Protein 9F2M (pdb70)

Foldseek 3Di:
DVPVVDDLVVLLVVLVVCCVPPVQWAWEFEFADPPFPADTFDDGTDTGGQQQFQLNVQVVRCVRRVDDPVWGKFKDFPRHGDDRNDGNNVQCVPRPDPSNHGYMHMHTD/DDDDD

Secondary structure (DSSP, 8-state):
-HHHHS-HHHHHHHHHHHHHH-TTEEEEEEEEPTT--S---S--EEEEETT-BHHHHHHHHHHHHT--TTS--EEEBTTBPPPTT-BHHHHHHHH--TTS-EEEEEE--/--EE-

Organism: NCBI:txid1480154

Radius of gyration: 13.44 Å; Cα contacts (8 Å, |Δi|>4): 199; chains: 2; bounding box: 36×29×27 Å

InterPro domains:
  IPR004241 Autophagy protein Atg8 ubiquitin-like [PF02991] (106-209)
  IPR004241 Autophagy protein Atg8 ubiquitin-like [PTHR10969] (95-209)
  IPR029071 Ubiquitin-like domain superfamily [SSF54236] (96-209)

Nearest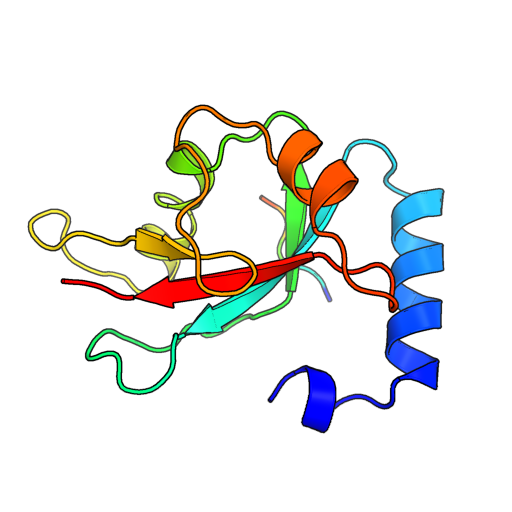 PDB structures (foldseek):
  5l83-assembly2_A  TM=9.814E-01  e=4.495E-20  Solanum tuberosum
  2zpn-assembly4_D  TM=9.733E-01  e=1.750E-18  Saccharomyces cerevisiae
  7yo8-assembly1_A-2  TM=9.875E-01  e=8.090E-18  Schizosaccharomyces pombe
  8q6q-assembly2_B  TM=9.818E-01  e=3.998E-17  Homo sapiens
  8x8u-assembly1_A  TM=9.636E-01  e=1.683E-17  Frankliniella occidentalis

B-factor: mean 37.05, std 9.64, range [20.59, 94.82]

Sequence (114 aa):
SFKKEHPLEKRQAEASRIRNKYPDRIPVIVERAEEKSDIPDIDKKKYLVPADLTVGQFVFFVIRKRIKLSAEKAIFIFVVRNVVLPPTAAMMMSAIYDEHKDDDGFLYLTYSGEDWEIV

Structure (mmCIF, N/CA/C/O backbone):
data_9F2M
#
_entry.id   9F2M
#
_cell.length_a   36.230
_cell.length_b   36.230
_cell.length_c   69.590
_cell.angle_alpha   90.000
_cell.angle_beta   90.000
_cell.angle_gamma   120.000
#
_symmetry.space_group_name_H-M   'P 32'
#
loop_
_entity.id
_entity.type
_entity.pdbx_description
1 polymer 'Autophagy-related protein'
2 polymer 'RxLR effector protein 54'
3 water water
#
loop_
_atom_site.group_PDB
_atom_site.id
_atom_site.type_symbol
_atom_site.label_atom_id
_atom_site.label_alt_id
_atom_site.label_comp_id
_atom_site.label_asym_id
_atom_site.label_entity_id
_atom_site.label_seq_id
_atom_site.pdbx_PDB_ins_code
_atom_site.Cartn_x
_atom_site.Cartn_y
_atom_site.Cartn_z
_atom_site.occupancy
_atom_site.B_iso_or_equiv
_atom_site.auth_seq_id
_atom_site.auth_comp_id
_atom_site.auth_asym_id
_atom_site.auth_atom_id
_atom_site.pdbx_PDB_model_num
ATOM 1 N N . SER A 1 1 ? -22.69989 -10.08515 -25.22013 1.000 39.55800 5 SER A N 1
ATOM 2 C CA . SER A 1 1 ? -22.59380 -10.68287 -26.54123 1.000 38.06854 5 SER A CA 1
ATOM 3 C C . SER A 1 1 ? -21.36188 -10.26731 -27.29978 1.000 35.79173 5 SER A C 1
ATOM 4 O O . SER A 1 1 ? -21.02577 -10.94149 -28.24808 1.000 35.51331 5 SER A O 1
ATOM 7 N N . PHE A 1 2 ? -20.69604 -9.18166 -26.90102 1.000 33.62076 6 PHE A N 1
ATOM 8 C CA . PHE A 1 2 ? -19.42501 -8.83426 -27.51811 1.000 34.58437 6 PHE A CA 1
ATOM 9 C C . PHE A 1 2 ? -18.45696 -9.99994 -27.41578 1.000 34.13066 6 PHE A C 1
ATOM 10 O O . PHE A 1 2 ? -17.85228 -10.41026 -28.41101 1.000 35.24664 6 PHE A O 1
ATOM 18 N N . LYS A 1 3 ? -18.28093 -10.53004 -26.19787 1.000 33.68320 7 LYS A N 1
ATOM 19 C CA . LYS A 1 3 ? -17.38485 -11.66164 -26.00297 1.000 33.95097 7 LYS A CA 1
ATOM 20 C C . LYS A 1 3 ? -17.83984 -12.86936 -26.79737 1.000 35.57132 7 LYS A C 1
ATOM 21 O O . LYS A 1 3 ? -17.00745 -13.63019 -27.30701 1.000 36.70234 7 LYS A O 1
ATOM 27 N N . LYS A 1 4 ? -19.15303 -13.07938 -26.90650 1.000 35.44690 8 LYS A N 1
ATOM 28 C CA . LYS A 1 4 ? -19.62517 -14.24255 -27.65126 1.000 35.62912 8 LYS A CA 1
ATOM 29 C C . LYS A 1 4 ? -19.38105 -14.08984 -29.14060 1.000 36.14393 8 LYS A C 1
ATOM 30 O O . LYS A 1 4 ? -19.18400 -15.10753 -29.84236 1.000 37.96998 8 LYS A O 1
ATOM 36 N N . GLU A 1 5 ? -19.44309 -12.84877 -29.65522 1.000 34.85912 9 GLU A N 1
ATOM 37 C CA . GLU A 1 5 ? -19.30229 -12.59064 -31.08463 1.000 35.53046 9 GLU A CA 1
ATOM 38 C C . GLU A 1 5 ? -17.85378 -12.50404 -31.56565 1.000 35.77997 9 GLU A C 1
ATOM 39 O O . GLU A 1 5 ? -17.63714 -12.58944 -32.79211 1.000 36.11094 9 GLU A O 1
ATOM 45 N N . HIS A 1 6 ? -16.86937 -12.41280 -30.65561 1.000 34.88682 10 HIS A N 1
ATOM 46 C CA . HIS A 1 6 ? -15.44966 -12.30167 -31.00922 1.000 37.16846 10 HIS A CA 1
ATOM 47 C C . HIS A 1 6 ? -14.62469 -13.26790 -30.16638 1.000 37.95218 10 HIS A C 1
ATOM 48 O O . HIS A 1 6 ? -14.62655 -13.14848 -28.92201 1.000 37.33826 10 HIS A O 1
ATOM 55 N N . PRO A 1 7 ? -13.87093 -14.18495 -30.77347 1.000 39.43765 11 PRO A N 1
ATOM 56 C CA . PRO A 1 7 ? -13.05813 -15.12352 -29.97172 1.000 39.79657 11 PRO A CA 1
ATOM 57 C C . PRO A 1 7 ? -12.05723 -14.40841 -29.06024 1.000 38.06825 11 PRO A C 1
ATOM 58 O O . PRO A 1 7 ? -11.52842 -13.34950 -29.37672 1.000 37.35195 11 PRO A O 1
ATOM 62 N N . LEU A 1 8 ? -11.78093 -15.03558 -27.91097 1.000 37.44721 12 LEU A N 1
ATOM 63 C CA . LEU A 1 8 ? -10.83856 -14.46712 -26.95775 1.000 37.29106 12 LEU A CA 1
ATOM 64 C C . LEU A 1 8 ? -9.49068 -14.19144 -27.59060 1.000 38.42723 12 LEU A C 1
ATOM 65 O O . LEU A 1 8 ? -8.79336 -13.24036 -27.19748 1.000 37.75957 12 LEU A O 1
ATOM 70 N N . GLU A 1 9 ? -9.09390 -15.03475 -28.54548 1.000 38.02622 13 GLU A N 1
ATOM 71 C CA . GLU A 1 9 ? -7.84547 -14.81840 -29.27122 1.000 40.74814 13 GLU A CA 1
ATOM 72 C C . GLU A 1 9 ? -7.84168 -13.45564 -29.94941 1.000 39.40172 13 GLU A C 1
ATOM 73 O O . GLU A 1 9 ? -6.88514 -12.67696 -29.82736 1.000 38.94707 13 GLU A O 1
ATOM 79 N N . LYS A 1 10 ? -8.90300 -13.15258 -30.66994 1.000 38.84287 14 LYS A N 1
ATOM 80 C CA . LYS A 1 10 ? -8.93108 -11.89757 -31.40904 1.000 38.15888 14 LYS A CA 1
ATOM 81 C C . LYS A 1 10 ? -9.15503 -10.69836 -30.49845 1.000 38.21788 14 LYS A C 1
ATOM 82 O O . LYS A 1 10 ? -8.64533 -9.60864 -30.76961 1.000 38.18680 14 LYS A O 1
ATOM 88 N N . ARG A 1 11 ? -9.90228 -10.86112 -29.41076 1.000 36.60208 15 ARG A N 1
ATOM 89 C CA . ARG A 1 11 ? -10.08592 -9.73791 -28.50275 1.000 35.82811 15 ARG A CA 1
ATOM 90 C C . ARG A 1 11 ? -8.75974 -9.30525 -27.89690 1.000 37.09624 15 ARG A C 1
ATOM 91 O O . ARG A 1 11 ? -8.42844 -8.11589 -27.89255 1.000 36.45967 15 ARG A O 1
ATOM 99 N N . GLN A 1 12 ? -7.97384 -10.27218 -27.40616 1.000 38.03252 16 GLN A N 1
ATOM 100 C CA . GLN A 1 12 ? -6.70284 -9.96889 -26.77096 1.000 38.85492 16 GLN A CA 1
ATOM 101 C C . GLN A 1 12 ? -5.78574 -9.20149 -27.71112 1.000 38.64398 16 GLN A C 1
ATOM 102 O O . GLN A 1 12 ? -5.13951 -8.22938 -27.30539 1.000 39.69678 16 GLN A O 1
ATOM 108 N N . ALA A 1 13 ? -5.73534 -9.61814 -28.97873 1.000 38.91673 17 ALA A N 1
ATOM 109 C CA . ALA A 1 13 ? -4.79439 -9.04294 -29.94125 1.000 38.71009 17 ALA A CA 1
ATOM 110 C C . ALA A 1 13 ? -5.14775 -7.59989 -30.28271 1.000 39.99074 17 ALA A C 1
ATOM 111 O O . ALA A 1 13 ? -4.25081 -6.75586 -30.45141 1.000 39.94128 17 ALA A O 1
ATOM 113 N N . GLU A 1 14 ? -6.44611 -7.29648 -30.41027 1.000 37.41708 18 GLU A N 1
ATOM 114 C CA . GLU A 1 14 ? -6.85784 -5.93327 -30.73252 1.000 39.36779 18 GLU A CA 1
ATOM 115 C C . GLU A 1 14 ? -6.59943 -4.99849 -29.57002 1.000 36.88096 18 GLU A C 1
ATOM 116 O O . GLU A 1 14 ? -6.14522 -3.88411 -29.77280 1.000 37.31925 18 GLU A O 1
ATOM 122 N N . ALA A 1 15 ? -6.83681 -5.45457 -28.33533 1.000 36.14608 19 ALA A N 1
ATOM 123 C CA . ALA A 1 15 ? -6.53770 -4.61884 -27.17884 1.000 36.37722 19 ALA A CA 1
ATOM 124 C C . ALA A 1 15 ? -5.05454 -4.26733 -27.11066 1.000 38.36798 19 ALA A C 1
ATOM 125 O O . ALA A 1 15 ? -4.68349 -3.14548 -26.72114 1.000 37.51929 19 ALA A O 1
ATOM 127 N N . SER A 1 16 ? -4.17647 -5.23142 -27.43060 1.000 39.74241 20 SER A N 1
ATOM 128 C CA . SER A 1 16 ? -2.74192 -4.95412 -27.36048 1.000 39.54941 20 SER A CA 1
ATOM 129 C C . SER A 1 16 ? -2.34592 -3.86251 -28.34370 1.000 39.00397 20 SER A C 1
ATOM 130 O O . SER A 1 16 ? -1.51811 -3.01139 -28.02070 1.000 39.31454 20 SER A O 1
ATOM 133 N N . ARG A 1 17 ? -2.93077 -3.86818 -29.54814 1.000 38.51194 21 ARG A N 1
ATOM 134 C CA . ARG A 1 17 ? -2.60600 -2.86455 -30.56621 1.000 38.03216 21 ARG A CA 1
ATOM 135 C C . ARG A 1 17 ? -3.00774 -1.46927 -30.11417 1.000 37.61966 21 ARG A C 1
ATOM 136 O O . ARG A 1 17 ? -2.25108 -0.49895 -30.26631 1.000 36.42653 21 ARG A O 1
ATOM 144 N N . ILE A 1 18 ? -4.22814 -1.35387 -29.59550 1.000 35.54550 22 ILE A N 1
ATOM 145 C CA . ILE A 1 18 ? -4.76679 -0.07278 -29.16865 1.000 35.58812 22 ILE A CA 1
ATOM 146 C C . ILE A 1 18 ? -3.97175 0.50365 -28.01245 1.000 35.86714 22 ILE A C 1
ATOM 147 O O . ILE A 1 18 ? -3.74581 1.71705 -27.95089 1.000 36.10483 22 ILE A O 1
ATOM 152 N N . ARG A 1 19 ? -3.54574 -0.33623 -27.05983 1.000 36.22040 23 ARG A N 1
ATOM 153 C CA . ARG A 1 19 ? -2.81210 0.21273 -25.92566 1.000 39.28771 23 ARG A CA 1
ATOM 154 C C . ARG A 1 19 ? -1.43199 0.69310 -26.33761 1.000 39.14153 23 ARG A C 1
ATOM 155 O O . ARG A 1 19 ? -0.83058 1.54591 -25.66355 1.000 40.67914 23 ARG A O 1
ATOM 163 N N . 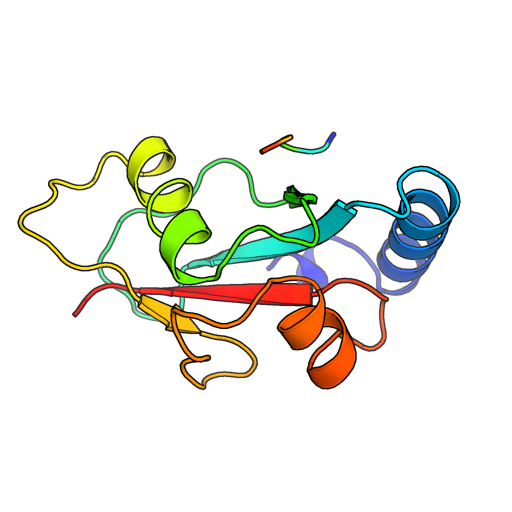ASN A 1 20 ? -0.88961 0.11144 -27.39405 1.000 38.44241 24 ASN A N 1
ATOM 164 C CA . ASN A 1 20 ? 0.40615 0.52732 -27.91978 1.000 40.65521 24 ASN A CA 1
ATOM 165 C C . ASN A 1 20 ? 0.29549 1.85687 -28.65731 1.000 39.96500 24 ASN A C 1
ATOM 166 O O . ASN A 1 20 ? 1.11794 2.75406 -28.47772 1.000 38.87125 24 ASN A O 1
ATOM 171 N N . LYS A 1 21 ? -0.74230 2.00646 -29.46828 1.000 36.10217 25 LYS A N 1
ATOM 172 C CA . LYS A 1 21 ? -0.82952 3.13253 -30.38859 1.000 35.90849 25 LYS A CA 1
ATOM 173 C C . LYS A 1 21 ? -1.47221 4.36896 -29.77236 1.000 35.59286 25 LYS A C 1
ATOM 174 O O . LYS A 1 21 ? -1.14588 5.50531 -30.17209 1.000 35.86855 25 LYS A O 1
ATOM 180 N N . TYR A 1 22 ? -2.43996 4.18346 -28.88553 1.000 35.10144 26 TYR A N 1
ATOM 181 C CA . TYR A 1 22 ? -3.20914 5.29674 -28.32401 1.000 34.83747 26 TYR A CA 1
ATOM 182 C C . TYR A 1 22 ? -3.11488 5.22296 -26.80811 1.000 33.56633 26 TYR A C 1
ATOM 183 O O . TYR A 1 22 ? -4.09653 4.90621 -26.12012 1.000 36.33013 26 TYR A O 1
ATOM 192 N N . PRO A 1 23 ? -1.92608 5.46160 -26.24906 1.000 35.94436 27 PRO A N 1
ATOM 193 C CA . PRO A 1 23 ? -1.74012 5.25330 -24.80119 1.000 37.93691 27 PRO A CA 1
ATOM 194 C C . PRO A 1 23 ? -2.47445 6.23626 -23.95743 1.000 38.83666 27 PRO A C 1
ATOM 195 O O . PRO A 1 23 ? -2.53760 6.04557 -22.73786 1.000 41.20447 27 PRO A O 1
ATOM 199 N N . ASP A 1 24 ? -2.97758 7.31981 -24.53477 1.000 38.39841 28 ASP A N 1
ATOM 200 C CA . ASP A 1 24 ? -3.71166 8.26498 -23.71956 1.000 41.39659 28 ASP A CA 1
ATOM 201 C C . ASP A 1 24 ? -5.21421 7.96254 -23.70556 1.000 38.97137 28 ASP A C 1
ATOM 202 O O . ASP A 1 24 ? -5.97916 8.73722 -23.12979 1.000 38.19479 28 ASP A O 1
ATOM 207 N N . ARG A 1 25 ? -5.64324 6.85251 -24.32123 1.000 35.42657 29 ARG A N 1
ATOM 208 C CA . ARG A 1 25 ? -7.03341 6.45712 -24.40045 1.000 33.49517 29 ARG A CA 1
ATOM 209 C C . ARG A 1 25 ? -7.25369 5.05400 -23.84473 1.000 34.23697 29 ARG A C 1
ATOM 210 O O . ARG A 1 25 ? -6.31556 4.25962 -23.74329 1.000 34.81503 29 ARG 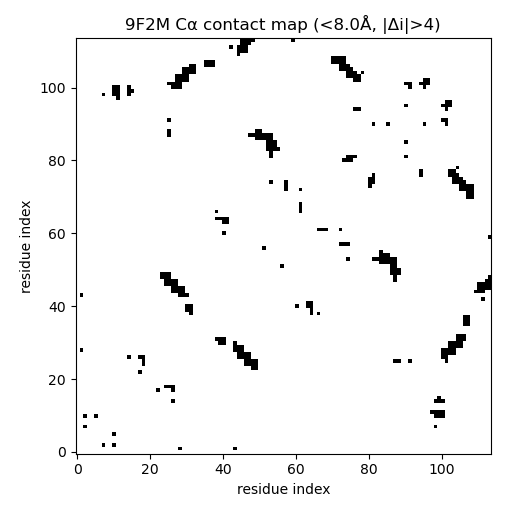A O 1
ATOM 218 N N . ILE A 1 26 ? -8.51027 4.76904 -23.49912 1.000 29.92933 30 ILE A N 1
ATOM 219 C CA . ILE A 1 26 ? -8.92254 3.52635 -22.83825 1.000 29.62240 30 ILE A CA 1
ATOM 220 C C . ILE A 1 26 ? -9.91359 2.81265 -23.75198 1.000 29.79194 30 ILE A C 1
ATOM 221 O O . ILE A 1 26 ? -10.89843 3.42338 -24.17058 1.000 27.81703 30 ILE A O 1
ATOM 226 N N . PRO A 1 27 ? -9.67951 1.54589 -24.11692 1.000 26.63526 31 PRO A N 1
ATOM 227 C CA . PRO A 1 27 ? -10.59577 0.76183 -24.95482 1.000 29.11338 31 PRO A CA 1
ATOM 228 C C . PRO A 1 27 ? -11.72016 0.20339 -24.11467 1.000 27.41416 31 PRO A C 1
ATOM 229 O O . PRO A 1 27 ? -11.49197 -0.67774 -23.27497 1.000 25.62626 31 PRO A O 1
ATOM 233 N N . VAL A 1 28 ? -12.94057 0.62976 -24.41962 1.000 24.59138 32 VAL A N 1
ATOM 234 C CA . VAL A 1 28 ? -14.08041 0.26318 -23.58646 1.000 24.84608 32 VAL A CA 1
ATOM 235 C C . VAL A 1 28 ? -15.10508 -0.40573 -24.46605 1.000 25.05181 32 VAL A C 1
ATOM 236 O O . VAL A 1 28 ? -15.43883 0.12041 -25.54299 1.000 25.88646 32 VAL A O 1
ATOM 240 N N . ILE A 1 29 ? -15.64609 -1.55646 -23.99053 1.000 24.37564 33 ILE A N 1
ATOM 241 C CA . ILE A 1 29 ? -16.82518 -2.17995 -24.60419 1.000 24.10924 33 ILE A CA 1
ATOM 242 C C . ILE A 1 29 ? -18.03056 -1.78575 -23.76049 1.000 23.22189 33 ILE A C 1
ATOM 243 O O . ILE A 1 29 ? -18.01607 -2.02489 -22.56245 1.000 22.86364 33 ILE A O 1
ATOM 248 N N . VAL A 1 30 ? -19.11409 -1.27316 -24.38167 1.000 22.87232 34 VAL A N 1
ATOM 249 C CA . VAL A 1 30 ? -20.28051 -0.80794 -23.63155 1.000 23.12675 34 VAL A CA 1
ATOM 250 C C . VAL A 1 30 ? -21.47820 -1.60778 -24.08425 1.000 26.37092 34 VAL A C 1
ATOM 251 O O . VAL A 1 30 ? -21.67446 -1.72274 -25.28434 1.000 25.37243 34 VAL A O 1
ATOM 255 N N . GLU A 1 31 ? -22.22399 -2.23155 -23.14855 1.000 24.80263 35 GLU A N 1
ATOM 256 C CA . GLU A 1 31 ? -23.41122 -3.00143 -23.47542 1.000 27.07898 35 GLU A CA 1
ATOM 257 C C . GLU A 1 31 ? -24.51645 -2.73216 -22.47234 1.000 26.97170 35 GLU A C 1
ATOM 258 O O . GLU A 1 31 ? -24.27070 -2.38355 -21.31444 1.000 26.38946 35 GLU A O 1
ATOM 264 N N . ARG A 1 32 ? -25.73757 -2.95108 -22.90387 1.000 28.55258 36 ARG A N 1
ATOM 265 C CA . ARG A 1 32 ? -26.84565 -2.69094 -21.99482 1.000 29.60779 36 ARG A CA 1
ATOM 266 C C . ARG A 1 32 ? -26.89006 -3.80741 -20.97624 1.000 30.06558 36 ARG A C 1
ATOM 267 O O . ARG A 1 32 ? -26.67448 -4.97603 -21.32615 1.000 30.80692 36 ARG A O 1
ATOM 275 N N . ALA A 1 33 ? -27.20631 -3.46879 -19.72846 1.000 30.20144 37 ALA A N 1
ATOM 276 C CA . ALA A 1 33 ? -27.26283 -4.46037 -18.65856 1.000 31.70382 37 ALA A CA 1
ATOM 277 C C . ALA A 1 33 ? -28.41787 -5.40764 -18.90291 1.000 38.74177 37 ALA A C 1
ATOM 278 O O . ALA A 1 33 ? -29.40263 -5.05149 -19.55377 1.000 38.12315 37 ALA A O 1
ATOM 280 N N . GLU A 1 34 ? -28.30241 -6.62089 -18.35662 1.000 42.09124 38 GLU A N 1
ATOM 281 C CA A GLU A 1 34 ? -29.35512 -7.62172 -18.50933 0.600 45.83232 38 GLU A CA 1
ATOM 282 C CA B GLU A 1 34 ? -29.35551 -7.60671 -18.53991 0.400 45.85505 38 GLU A CA 1
ATOM 283 C C . GLU A 1 34 ? -30.64412 -7.16395 -17.85377 1.000 48.45862 38 GLU A C 1
ATOM 284 O O . GLU A 1 34 ? -30.63093 -6.64309 -16.73442 1.000 47.99151 38 GLU A O 1
ATOM 295 N N . LYS A 1 35 ? -31.75941 -7.35421 -18.56222 1.000 49.74281 39 LYS A N 1
ATOM 296 C CA . LYS A 1 35 ? -33.12480 -7.05029 -18.13967 1.000 54.98575 39 LYS A CA 1
ATOM 297 C C . LYS A 1 35 ? -33.44184 -5.55544 -18.06916 1.000 55.25657 39 LYS A C 1
ATOM 298 O O . LYS A 1 35 ? -34.53011 -5.18555 -17.62988 1.000 60.81529 39 LYS A O 1
ATOM 304 N N . SER A 1 36 ? -32.55386 -4.68149 -18.52318 1.000 49.59523 40 SER A N 1
ATOM 305 C CA . SER A 1 36 ? -32.82464 -3.25601 -18.40796 1.000 49.73129 40 SER A CA 1
ATOM 306 C C . SER A 1 36 ? -33.81525 -2.76040 -19.44983 1.000 52.43606 40 SER A C 1
ATOM 307 O O . SER A 1 36 ? -33.68340 -3.05341 -20.63814 1.000 50.02552 40 SER A O 1
ATOM 310 N N . ASP A 1 37 ? -34.77216 -1.95614 -18.99719 1.000 56.58997 41 ASP A N 1
ATOM 311 C CA . ASP A 1 37 ? -35.72747 -1.26806 -19.87485 1.000 63.31530 41 ASP A CA 1
ATOM 312 C C . ASP A 1 37 ? -35.20953 0.11125 -20.28114 1.000 55.54885 41 ASP A C 1
ATOM 313 O O . ASP A 1 37 ? -35.82879 1.12268 -19.96510 1.000 58.21677 41 ASP A O 1
ATOM 318 N N . ILE A 1 38 ? -34.08016 0.17858 -20.97675 1.000 49.04972 42 ILE A N 1
ATOM 319 C CA . ILE A 1 38 ? -33.82665 1.41008 -21.72148 1.000 46.36971 42 ILE A CA 1
ATOM 320 C C . ILE A 1 38 ? -33.20787 1.00853 -23.05183 1.000 43.73110 42 ILE A C 1
ATOM 321 O O . ILE A 1 38 ? -32.97485 -0.19588 -23.28212 1.000 43.77285 42 ILE A O 1
ATOM 326 N N . PRO A 1 39 ? -32.96622 1.95335 -23.97974 1.000 42.43474 43 PRO A N 1
ATOM 327 C CA . PRO A 1 39 ? -32.60867 1.54668 -25.33376 1.000 41.26697 43 PRO A CA 1
ATOM 328 C C . PRO A 1 39 ? -31.25504 0.89007 -25.40668 1.000 42.33478 43 PRO A C 1
ATOM 329 O O . PRO A 1 39 ? -30.31424 1.27219 -24.71609 1.000 40.46153 43 PRO A O 1
ATOM 333 N N . ASP A 1 40 ? -31.17321 -0.11089 -26.26810 1.000 42.88772 44 ASP A N 1
ATOM 334 C CA . ASP A 1 40 ? -29.88447 -0.68549 -26.61084 1.000 43.10721 44 ASP A CA 1
ATOM 335 C C . ASP A 1 40 ? -29.04402 0.37213 -27.31065 1.000 44.10419 44 ASP A C 1
ATOM 336 O O . ASP A 1 40 ? -29.54799 1.38042 -27.81992 1.000 47.47380 44 ASP A O 1
ATOM 341 N N . ILE A 1 41 ? -27.75471 0.13601 -27.36308 1.000 42.48913 45 ILE A N 1
ATOM 342 C CA . ILE A 1 41 ? -26.83084 1.09169 -27.93758 1.000 40.98159 45 ILE A CA 1
ATOM 343 C C . ILE A 1 41 ? -26.33322 0.55438 -29.27008 1.000 45.08768 45 ILE A C 1
ATOM 344 O O . ILE A 1 41 ? -26.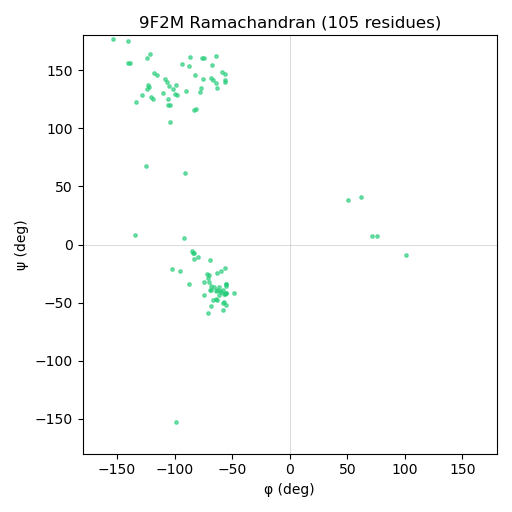10687 -0.64998 -29.41815 1.000 44.28379 45 ILE A O 1
ATOM 349 N N . ASP A 1 42 ? -26.16919 1.45378 -30.24464 1.000 47.43293 46 ASP A N 1
ATOM 350 C CA . ASP A 1 42 ? -25.84552 1.02402 -31.61062 1.000 52.13740 46 ASP A CA 1
ATOM 351 C C . ASP A 1 42 ? -24.41620 0.49238 -31.69072 1.000 48.42134 46 ASP A C 1
ATOM 352 O O . ASP A 1 42 ? -24.18527 -0.66982 -32.06239 1.000 48.65462 46 ASP A O 1
ATOM 357 N N . LYS A 1 43 ? -23.44526 1.33151 -31.33843 1.000 42.46431 47 LYS A N 1
ATOM 358 C CA . LYS A 1 43 ? -22.02432 0.99050 -31.39285 1.000 39.60600 47 LYS A CA 1
ATOM 359 C C . LYS A 1 43 ? -21.55394 0.58020 -29.99414 1.000 35.65301 47 LYS A C 1
ATOM 360 O O . LYS A 1 43 ? -21.94997 1.21097 -29.00880 1.000 32.72436 47 LYS A O 1
ATOM 366 N N . LYS A 1 44 ? -20.73758 -0.49615 -29.91197 1.000 32.58008 48 LYS A N 1
ATOM 367 C CA . LYS A 1 44 ? -20.26678 -1.02534 -28.61624 1.000 29.37536 48 LYS A CA 1
ATOM 368 C C . LYS A 1 44 ? -18.82091 -0.65023 -28.26743 1.000 28.86276 48 LYS A C 1
ATOM 369 O O . LYS A 1 44 ? -18.45794 -0.72724 -27.06914 1.000 25.39834 48 LYS A O 1
ATOM 375 N N . LYS A 1 45 ? -17.96189 -0.28743 -29.25658 1.000 30.04566 49 LYS A N 1
ATOM 376 C CA . LYS A 1 45 ? -16.51603 -0.07377 -29.01285 1.000 30.15281 49 LYS A CA 1
ATOM 377 C C . LYS A 1 45 ? -16.14886 1.41541 -28.96525 1.000 30.28655 49 LYS A C 1
ATOM 378 O O . LYS A 1 45 ? -16.32683 2.13452 -29.95134 1.000 30.55141 49 LYS A O 1
ATOM 384 N N . TYR A 1 46 ? -15.61368 1.87571 -27.83274 1.000 26.76630 50 TYR A N 1
ATOM 385 C CA . TYR A 1 46 ? -15.40825 3.29356 -27.57174 1.000 27.92805 50 TYR A CA 1
ATOM 386 C C . TYR A 1 46 ? -13.97229 3.51375 -27.15033 1.000 29.62975 50 TYR A C 1
ATOM 387 O O . TYR A 1 46 ? -13.53026 2.88272 -26.20100 1.000 29.51222 50 TYR A O 1
ATOM 396 N N . LEU A 1 47 ? -13.26277 4.44442 -27.78359 1.000 27.32863 51 LEU A N 1
ATOM 397 C CA . LEU A 1 47 ? -11.86400 4.71958 -27.37187 1.000 29.74180 51 LEU A CA 1
ATOM 398 C C . LEU A 1 47 ? -11.90263 6.03552 -26.58483 1.000 29.91434 51 LEU A C 1
ATOM 399 O O . LEU A 1 47 ? -12.13769 7.09941 -27.15314 1.000 29.85755 51 LEU A O 1
ATOM 404 N N . VAL A 1 48 ? -11.76920 5.95582 -25.25324 1.000 27.73550 52 VAL A N 1
ATOM 405 C CA . VAL A 1 48 ? -12.19011 6.98757 -24.29288 1.000 28.78585 52 VAL A CA 1
ATOM 406 C C . VAL A 1 48 ? -10.94135 7.72090 -23.78005 1.000 30.38112 52 VAL A C 1
ATOM 407 O O . VAL A 1 48 ? -9.95243 7.04703 -23.49550 1.000 30.83927 52 VAL A O 1
ATOM 411 N N . PRO A 1 49 ? -10.90238 9.05322 -23.66191 1.000 30.04487 53 PRO A N 1
ATOM 412 C CA . PRO A 1 49 ? -9.74988 9.67519 -22.99168 1.000 31.77892 53 PRO A CA 1
ATOM 413 C C . PRO A 1 49 ? -9.54584 9.13455 -21.58028 1.000 32.93553 53 PRO A C 1
ATOM 414 O O . PRO A 1 49 ? -10.47983 9.00644 -20.78938 1.000 31.83798 53 PRO A O 1
ATOM 418 N N . ALA A 1 50 ? -8.2759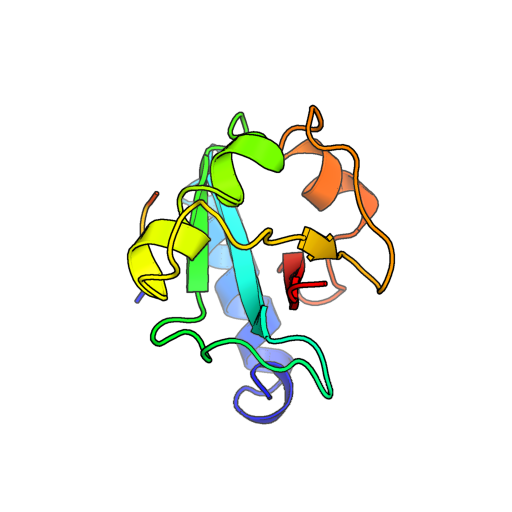3 8.92014 -21.22679 1.000 34.39194 54 ALA A N 1
ATOM 419 C CA . ALA A 1 50 ? -7.97056 8.41878 -19.90140 1.000 34.22904 54 ALA A CA 1
ATOM 420 C C . ALA A 1 50 ? -8.54536 9.29564 -18.79936 1.000 35.27424 54 ALA A C 1
ATOM 421 O O . ALA A 1 50 ? -8.91523 8.77191 -17.73505 1.000 34.08701 54 ALA A O 1
ATOM 423 N N . ASP A 1 51 ? -8.60222 10.63134 -19.01303 1.000 35.37454 55 ASP A N 1
ATOM 424 C CA . ASP A 1 51 ? -9.08793 11.53521 -17.98506 1.000 37.60111 55 ASP A CA 1
ATOM 425 C C . ASP A 1 51 ? -10.59585 11.65730 -17.95558 1.000 35.26843 55 ASP A C 1
ATOM 426 O O . ASP A 1 51 ? -11.12720 12.30007 -17.02979 1.000 34.88208 55 ASP A O 1
ATOM 431 N N . LEU A 1 52 ? -11.29989 11.07322 -18.92856 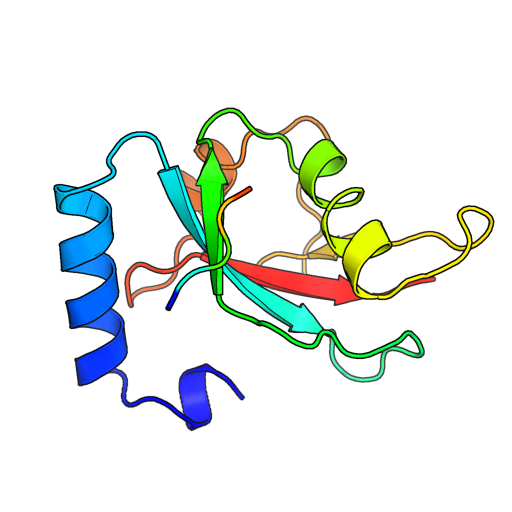1.000 30.69578 56 LEU A N 1
ATOM 432 C CA . LEU A 1 52 ? -12.74755 11.19608 -18.93264 1.000 31.11601 56 LEU A CA 1
ATOM 433 C C . LEU A 1 52 ? -13.29352 10.52697 -17.68253 1.000 30.99469 56 LEU A C 1
ATOM 434 O O . LEU A 1 52 ? -12.84852 9.42315 -17.33401 1.000 30.75390 56 LEU A O 1
ATOM 439 N N . THR A 1 53 ? -14.23430 11.19056 -16.99827 1.000 30.80196 57 THR A N 1
ATOM 440 C CA . THR A 1 53 ? -14.82559 10.54590 -15.81491 1.000 29.98611 57 THR A CA 1
ATOM 441 C C . THR A 1 53 ? -15.99823 9.65117 -16.18122 1.000 28.69293 57 THR A C 1
ATOM 442 O O . THR A 1 53 ? -16.61869 9.76657 -17.24095 1.000 27.64313 57 THR A O 1
ATOM 446 N N . VAL A 1 54 ? -16.32393 8.75949 -15.24017 1.000 27.50330 58 VAL A N 1
ATOM 447 C CA . VAL A 1 54 ? -17.51312 7.93015 -15.41124 1.000 26.40370 58 VAL A CA 1
ATOM 448 C C . VAL A 1 54 ? -18.71843 8.81770 -15.63898 1.000 27.85347 58 VAL A C 1
ATOM 449 O O . VAL A 1 54 ? -19.59046 8.53214 -16.46708 1.000 27.80726 58 VAL A O 1
ATOM 453 N N . GLY A 1 55 ? -18.80276 9.90922 -14.88172 1.000 29.65960 59 GLY A N 1
ATOM 454 C CA . GLY A 1 55 ? -19.95617 10.75716 -15.01369 1.000 29.69447 59 GLY A CA 1
ATOM 455 C C . GLY A 1 55 ? -20.00712 11.39311 -16.37850 1.000 30.81585 59 GLY A C 1
ATOM 456 O O . GLY A 1 55 ? -21.07838 11.55431 -16.97551 1.000 31.61316 59 GLY A O 1
ATOM 457 N N . GLN A 1 56 ? -18.84707 11.74484 -16.91158 1.000 30.97125 60 GLN A N 1
ATOM 458 C CA . GLN A 1 56 ? -18.88771 12.33152 -18.23602 1.000 32.33063 60 GLN A CA 1
ATOM 459 C C . GLN A 1 56 ? -19.24647 11.30112 -19.31533 1.000 31.97559 60 GLN A C 1
ATOM 460 O O . GLN A 1 56 ? -19.80401 11.67145 -20.36580 1.000 31.19941 60 GLN A O 1
ATOM 466 N N . PHE A 1 57 ? -18.90174 10.02533 -19.08093 1.000 29.78325 61 PHE A N 1
ATOM 467 C CA . PHE A 1 57 ? -19.23273 8.98048 -20.03894 1.000 29.26231 61 PHE A CA 1
ATOM 468 C C . PHE A 1 57 ? -20.72776 8.67891 -20.02383 1.000 30.24507 61 PHE A C 1
ATOM 469 O O . PHE A 1 57 ? -21.29062 8.26444 -21.05720 1.000 29.19102 61 PHE A O 1
ATOM 477 N N . VAL A 1 58 ? -21.40495 8.93885 -18.90176 1.000 29.34328 62 VAL A N 1
ATOM 478 C CA . VAL A 1 58 ? -22.86142 8.84673 -18.88895 1.000 30.69940 62 VAL A CA 1
ATOM 479 C C . VAL A 1 58 ? -23.46036 9.75256 -19.96421 1.000 32.26034 62 VAL A C 1
ATOM 480 O O . VAL A 1 58 ? -24.40279 9.36924 -20.67370 1.000 32.94482 62 VAL A O 1
ATOM 484 N N . PHE A 1 59 ? -22.92603 10.97221 -20.10877 1.000 33.50959 63 PHE A N 1
ATOM 485 C CA A PHE A 1 59 ? -23.44765 11.89377 -21.11818 0.700 35.65390 63 PHE A CA 1
ATOM 486 C CA B PHE A 1 59 ? -23.45167 11.88452 -21.12173 0.300 35.60803 63 PHE A CA 1
ATOM 487 C C . PHE A 1 59 ? -23.25494 11.32872 -22.52381 1.000 35.23462 63 PHE A C 1
ATOM 488 O O . PHE A 1 59 ? -24.12522 11.48563 -23.39127 1.000 35.91198 63 PHE A O 1
ATOM 503 N N . VAL A 1 60 ? -22.11649 10.68021 -22.76925 1.000 33.18539 64 VAL A N 1
ATOM 504 C CA . VAL A 1 60 ? -21.84402 10.06308 -24.06595 1.000 33.72285 64 VAL A CA 1
ATOM 505 C C . VAL A 1 60 ? -22.91740 9.04891 -24.40238 1.000 34.61440 64 VAL A C 1
ATOM 506 O O . VAL A 1 60 ? -23.37773 8.97750 -25.54497 1.000 36.51826 64 VAL A O 1
ATOM 510 N N . ILE A 1 61 ? -23.20911 8.14306 -23.44640 1.000 31.53455 65 ILE A N 1
ATOM 511 C CA . ILE A 1 61 ? -24.22365 7.12546 -23.68153 1.000 32.10131 65 ILE A CA 1
ATOM 512 C C . ILE A 1 61 ? -25.56099 7.80361 -23.91756 1.000 33.55464 65 I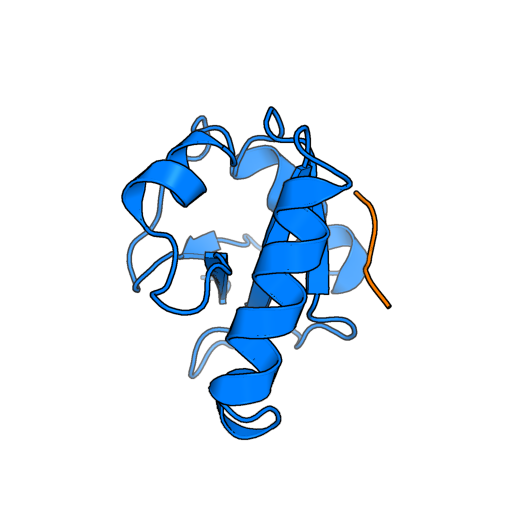LE A C 1
ATOM 513 O O . ILE A 1 61 ? -26.29377 7.44747 -24.84070 1.000 35.37388 65 ILE A O 1
ATOM 518 N N . ARG A 1 62 ? -25.87769 8.82508 -23.11299 1.000 32.31746 66 ARG A N 1
ATOM 519 C CA . ARG A 1 62 ? -27.17856 9.48879 -23.26942 1.000 33.42678 66 ARG A CA 1
ATOM 520 C C . ARG A 1 62 ? -27.39228 9.99975 -24.69331 1.000 35.33299 66 ARG A C 1
ATOM 521 O O . ARG A 1 62 ? -28.50146 9.93580 -25.22667 1.000 36.71555 66 ARG A O 1
ATOM 529 N N . LYS A 1 63 ? -26.35633 10.57288 -25.29770 1.000 35.67044 67 LYS A N 1
ATOM 530 C CA . LYS A 1 63 ? -26.49131 11.15551 -26.62169 1.000 38.32910 67 LYS A CA 1
ATOM 531 C C . LYS A 1 63 ? -26.72621 10.08542 -27.67988 1.000 40.29853 67 LYS A C 1
ATOM 532 O O . LYS A 1 63 ? -27.46107 10.33222 -28.65203 1.000 40.07076 67 LYS A O 1
ATOM 538 N N . ARG A 1 64 ? -26.09933 8.90530 -27.51504 1.000 38.19394 68 ARG A N 1
ATOM 539 C CA . ARG A 1 64 ? -26.29618 7.80947 -28.45868 1.000 42.43150 68 ARG A CA 1
ATOM 540 C C . ARG A 1 64 ? -27.71032 7.27224 -28.37172 1.000 42.49286 68 ARG A C 1
ATOM 541 O O . ARG A 1 64 ? -28.39446 7.14996 -29.39758 1.000 48.68817 68 ARG A O 1
ATOM 549 N N . ILE A 1 65 ? -28.16065 6.91976 -27.15810 1.000 40.44638 69 ILE A N 1
ATOM 550 C CA . ILE A 1 65 ? -29.44059 6.22712 -26.98128 1.000 40.78541 69 ILE A CA 1
ATOM 551 C C . ILE A 1 65 ? -30.61804 7.18700 -26.95497 1.000 40.44103 69 ILE A C 1
ATOM 552 O O . ILE A 1 65 ? -31.77452 6.74264 -26.96021 1.000 41.20324 69 ILE A O 1
ATOM 557 N N . LYS A 1 66 ? -30.34695 8.48475 -26.94616 1.000 39.38230 70 LYS A N 1
ATOM 558 C CA . LYS A 1 66 ? -31.35735 9.52858 -27.16457 1.000 40.17140 70 LYS A CA 1
ATOM 559 C C . LYS A 1 66 ? -32.43173 9.47794 -26.08354 1.000 39.36738 70 LYS A C 1
ATOM 560 O O . LYS A 1 66 ? -33.61809 9.69887 -26.33511 1.000 36.52582 70 LYS A O 1
ATOM 566 N N . LEU A 1 67 ? -31.97773 9.26048 -24.83920 1.000 38.60156 71 LEU A N 1
ATOM 567 C CA . LEU A 1 67 ? -32.85253 9.17357 -23.68097 1.000 38.49428 71 LEU A CA 1
ATOM 568 C C . LEU A 1 67 ? -33.03010 10.55489 -23.05879 1.000 38.00103 71 LEU A C 1
ATOM 569 O O . LEU A 1 67 ? -32.04860 11.27139 -22.84008 1.000 37.83448 71 LEU A O 1
ATOM 574 N N . SER A 1 68 ? -34.27878 10.91999 -22.78140 1.000 40.31933 72 SER A N 1
ATOM 575 C CA . SER A 1 68 ? -34.56571 12.18237 -22.12161 1.000 42.37836 72 SER A CA 1
ATOM 576 C C . SER A 1 68 ? -33.82074 12.29172 -20.79529 1.000 43.21376 72 SER A C 1
ATOM 577 O O . SER A 1 68 ? -33.74825 11.33669 -20.02826 1.000 41.68757 72 SER A O 1
ATOM 580 N N . ALA A 1 69 ? -33.34040 13.50128 -20.50225 1.000 45.88473 73 ALA A N 1
ATOM 581 C CA . ALA A 1 69 ? -32.57480 13.75918 -19.28839 1.000 46.25420 73 ALA A CA 1
ATOM 582 C C . ALA A 1 69 ? -33.38548 13.51924 -18.01162 1.000 50.24733 73 ALA A C 1
ATOM 583 O O . ALA A 1 69 ? -32.79834 13.23434 -16.96223 1.000 55.32619 73 ALA A O 1
ATOM 585 N N . GLU A 1 70 ? -34.72063 13.60607 -18.07286 1.000 51.43402 74 GLU A N 1
ATOM 586 C CA . GLU A 1 70 ? -35.55366 13.23763 -16.92860 1.000 54.54332 74 GLU A CA 1
ATOM 587 C C . GLU A 1 70 ? -35.31447 11.80348 -16.44540 1.000 51.80054 74 GLU A C 1
ATOM 588 O O . GLU A 1 70 ? -35.65814 11.48635 -15.30278 1.000 60.22381 74 GLU A O 1
ATOM 594 N N . LYS A 1 71 ? -34.75312 10.92388 -17.27593 1.000 46.70180 75 LYS A N 1
ATOM 595 C CA . LYS A 1 71 ? -34.59060 9.51136 -16.93971 1.000 42.49147 75 LYS A CA 1
ATOM 596 C C . LYS A 1 71 ? -33.10511 9.21020 -16.73621 1.000 39.65968 75 LYS A C 1
ATOM 597 O O . LYS A 1 71 ? -32.27984 9.58608 -17.55863 1.000 36.93534 75 LYS A O 1
ATOM 603 N N . ALA A 1 72 ? -32.76215 8.56370 -15.63436 1.000 37.36977 76 ALA A N 1
ATOM 604 C CA . ALA A 1 72 ? -31.36092 8.49495 -15.22308 1.000 33.46167 76 ALA A CA 1
ATOM 605 C C . ALA A 1 72 ? -30.69277 7.30640 -15.89507 1.000 31.37149 76 ALA A C 1
ATOM 606 O O . ALA A 1 72 ? -31.36639 6.34023 -16.25255 1.000 30.43533 76 ALA A O 1
ATOM 608 N N . ILE A 1 73 ? -29.36176 7.39818 -16.08883 1.000 24.40380 77 ILE A N 1
ATOM 609 C CA . ILE A 1 73 ? -28.53529 6.32021 -16.62266 1.000 26.64568 77 ILE A CA 1
ATOM 610 C C . ILE A 1 73 ? -27.44134 5.99592 -15.62336 1.000 27.38355 77 ILE A C 1
ATOM 611 O O . ILE A 1 73 ? -26.80870 6.91763 -15.11604 1.000 26.36966 77 ILE A O 1
ATOM 616 N N . PHE A 1 74 ? -27.19082 4.70279 -15.36736 1.000 23.74816 78 PHE A N 1
ATOM 617 C CA . PHE A 1 74 ? -26.16583 4.27890 -14.40714 1.000 24.93205 78 PHE A CA 1
ATOM 618 C C . PHE A 1 74 ? -25.18390 3.37938 -15.14274 1.000 22.57271 78 PHE A C 1
ATOM 619 O O . PHE A 1 74 ? -25.60190 2.54350 -15.94577 1.000 23.83090 78 PHE A O 1
ATOM 627 N N . ILE A 1 75 ? -23.89749 3.57490 -14.88906 1.000 21.20232 79 ILE A N 1
ATOM 628 C CA . ILE A 1 75 ? -22.83052 2.74093 -15.47236 1.000 21.74089 79 ILE A CA 1
ATOM 629 C C . ILE A 1 75 ? -22.37274 1.75615 -14.41549 1.000 21.91063 79 ILE A C 1
ATOM 630 O O . ILE A 1 75 ? -22.18408 2.13876 -13.25681 1.000 23.09104 79 ILE A O 1
ATOM 635 N N . PHE A 1 76 ? -22.23686 0.46648 -14.81040 1.000 20.59336 80 PHE A N 1
ATOM 636 C CA . PHE A 1 76 ? -21.72885 -0.59583 -13.93564 1.000 23.31150 80 PHE A CA 1
ATOM 637 C C . PHE A 1 76 ? -20.44070 -1.17081 -14.51540 1.000 23.52965 80 PHE A C 1
ATOM 638 O O . PHE A 1 76 ? -20.22767 -1.16180 -15.75412 1.000 21.90455 80 PHE A O 1
ATOM 646 N N . VAL A 1 77 ? -19.52313 -1.60119 -13.64220 1.000 22.91190 81 VAL A N 1
ATOM 647 C CA A VAL A 1 77 ? -18.38219 -2.40283 -14.06794 0.500 25.00082 81 VAL A CA 1
ATOM 648 C CA B VAL A 1 77 ? -18.35696 -2.39186 -14.05167 0.500 23.77159 81 VAL A CA 1
ATOM 649 C C . VAL A 1 77 ? -18.35806 -3.62993 -13.17268 1.000 25.20653 81 VAL A C 1
ATOM 650 O O . VAL A 1 77 ? -18.36160 -3.50171 -11.93997 1.000 26.08898 81 VAL A O 1
ATOM 657 N N . ARG A 1 78 ? -18.29176 -4.81584 -13.77670 1.000 23.64129 82 ARG A N 1
ATOM 658 C CA . ARG A 1 78 ? -18.32156 -6.04246 -12.94073 1.000 28.42659 82 ARG A CA 1
ATOM 659 C C . ARG A 1 78 ? -19.49840 -5.98622 -11.97200 1.000 28.63725 82 ARG A C 1
ATOM 660 O O . ARG A 1 78 ? -19.37887 -6.33311 -10.79182 1.000 29.73153 82 ARG A O 1
ATOM 668 N N . ASN A 1 79 ? -20.62996 -5.44773 -12.45626 1.000 25.45968 83 ASN A N 1
ATOM 669 C CA . ASN A 1 79 ? -21.90527 -5.47859 -11.75386 1.000 26.42959 83 ASN A CA 1
ATOM 670 C C . ASN A 1 79 ? -21.98423 -4.48833 -10.60522 1.000 27.09589 83 ASN A C 1
ATOM 671 O O . ASN A 1 79 ? -22.95853 -4.54797 -9.81390 1.000 29.48077 83 ASN A O 1
ATOM 676 N N . VAL A 1 80 ? -20.98586 -3.61242 -10.44567 1.000 24.02300 84 VAL A N 1
ATOM 677 C CA A VAL A 1 80 ? -21.03398 -2.63887 -9.36178 0.500 26.31281 84 VAL A CA 1
ATOM 678 C CA B VAL A 1 80 ? -20.99792 -2.64145 -9.36075 0.500 26.24615 84 VAL A CA 1
ATOM 679 C C . VAL A 1 80 ? -20.92306 -1.25183 -9.96130 1.000 24.37386 84 VAL A C 1
ATOM 680 O O . VAL A 1 80 ? -20.36973 -1.07284 -11.05514 1.000 26.40401 84 VAL A O 1
ATOM 687 N N . LEU A 1 81 ? -21.47035 -0.25596 -9.23431 1.000 24.67836 85 LEU A N 1
ATOM 688 C CA . LEU A 1 81 ? -21.42827 1.11528 -9.75136 1.000 22.73615 85 LEU A CA 1
ATOM 689 C C . LEU A 1 81 ? -20.07885 1.74765 -9.40532 1.000 24.64298 85 LEU A C 1
ATOM 690 O O . LEU A 1 81 ? -19.81661 1.96117 -8.20691 1.000 26.81074 85 LEU A O 1
ATOM 695 N N . PRO A 1 82 ? -19.22685 2.10889 -10.36348 1.000 23.60482 86 PRO A N 1
ATOM 696 C CA . PRO A 1 82 ? -18.00970 2.85497 -9.99827 1.000 23.78484 86 PRO A CA 1
ATOM 697 C C . PRO A 1 82 ? -18.36748 4.28102 -9.65829 1.000 25.22224 86 PRO A C 1
ATOM 698 O O . PRO A 1 82 ? -19.40360 4.80871 -10.09727 1.000 25.31673 86 PRO A O 1
ATOM 702 N N . PRO A 1 83 ? -17.49272 4.97038 -8.93781 1.000 25.30307 87 PRO A N 1
ATOM 703 C CA . PRO A 1 83 ? -17.78272 6.36631 -8.61831 1.000 28.36205 87 PRO A CA 1
ATOM 704 C C . PRO A 1 83 ? -17.82741 7.22409 -9.87159 1.000 27.88469 87 PRO A C 1
ATOM 705 O O . PRO A 1 83 ? -16.98465 7.10499 -10.76432 1.000 29.31181 87 PRO A O 1
ATOM 709 N N . THR A 1 84 ? -18.80428 8.12246 -9.89519 1.000 28.81922 88 THR A N 1
ATOM 710 C CA . THR A 1 84 ? -18.97573 9.10453 -10.96769 1.000 29.01466 88 THR A CA 1
ATOM 711 C C . THR A 1 84 ? -17.72939 9.94753 -11.17715 1.000 30.69432 88 THR A C 1
ATOM 712 O O . THR A 1 84 ? -17.39129 10.28753 -12.30970 1.000 29.49357 88 THR A O 1
ATOM 716 N N . ALA A 1 85 ? -17.00990 10.28231 -10.10059 1.000 30.43559 89 ALA A N 1
ATOM 717 C CA . ALA A 1 85 ? -15.83468 11.11544 -10.22861 1.000 31.43910 89 ALA A CA 1
ATOM 718 C C . ALA A 1 85 ? -14.59571 10.36540 -10.69278 1.000 30.90993 89 ALA A C 1
ATOM 719 O O . ALA A 1 85 ? -13.57362 11.02133 -10.97199 1.000 35.03855 89 ALA A O 1
ATOM 721 N N . ALA A 1 86 ? -14.63453 9.03105 -10.72974 1.000 29.53337 90 ALA A N 1
ATOM 722 C CA . ALA A 1 86 ? -13.47573 8.24947 -11.10570 1.000 30.35124 90 ALA A CA 1
ATOM 723 C C . ALA A 1 86 ? -13.14430 8.48507 -12.56492 1.000 30.40785 90 ALA A C 1
ATOM 724 O O . ALA A 1 86 ? -14.05454 8.53523 -13.39831 1.000 29.89702 90 ALA A O 1
ATOM 726 N N . MET A 1 87 ? -11.85921 8.55023 -12.86786 1.000 31.42571 91 MET A N 1
ATOM 727 C CA . MET A 1 87 ? -11.39116 8.63206 -14.25280 1.000 31.45982 91 MET A CA 1
ATOM 728 C C . MET A 1 87 ? -11.33139 7.25000 -14.89927 1.000 30.82648 91 MET A C 1
ATOM 729 O O . MET A 1 87 ? -11.03945 6.23911 -14.25763 1.000 29.15169 91 MET A O 1
ATOM 734 N N . MET A 1 88 ? -11.62503 7.20765 -16.19440 1.000 29.43133 92 MET A N 1
ATOM 735 C CA A MET A 1 88 ? -11.61975 5.93117 -16.89963 0.500 31.18461 92 MET A CA 1
ATOM 736 C CA B MET A 1 88 ? -11.62959 5.92945 -16.88322 0.500 29.63291 92 MET A CA 1
ATOM 737 C C . MET A 1 88 ? -10.28880 5.21298 -16.77192 1.000 30.41025 92 MET A C 1
ATOM 738 O O . MET A 1 88 ? -10.25416 3.97880 -16.71742 1.000 30.17295 92 MET A O 1
ATOM 747 N N . SER A 1 89 ? -9.16303 5.96032 -16.72240 1.000 31.48531 93 SER A N 1
ATOM 748 C CA . SER A 1 89 ? -7.88830 5.27919 -16.51271 1.000 33.15995 93 SER A CA 1
ATOM 749 C C . SER A 1 89 ? -7.89463 4.47776 -15.20631 1.000 33.91934 93 SER A C 1
ATOM 750 O O . SER A 1 89 ? -7.31993 3.38968 -15.13051 1.000 35.05108 93 SER A O 1
ATOM 753 N N . ALA A 1 90 ? -8.49643 5.02581 -14.16194 1.000 32.64061 94 ALA A N 1
ATOM 754 C CA . ALA A 1 90 ? -8.52599 4.32811 -12.88132 1.000 33.74733 94 ALA A CA 1
ATOM 755 C C . ALA A 1 90 ? -9.36247 3.05780 -12.96027 1.000 35.60695 94 ALA A C 1
ATOM 756 O O . ALA A 1 90 ? -8.93834 2.00165 -12.48913 1.000 36.76382 94 ALA A O 1
ATOM 758 N N . ILE A 1 91 ? -10.56618 3.14866 -13.52012 1.000 31.55857 95 ILE A N 1
ATOM 759 C CA . ILE A 1 91 ? -11.43511 1.97787 -13.64077 1.000 33.30818 95 ILE A CA 1
ATOM 760 C C . ILE A 1 91 ? -10.75956 0.89389 -14.47560 1.000 33.02000 95 ILE A C 1
ATOM 761 O O . ILE A 1 91 ? -10.81293 -0.29628 -14.15264 1.000 32.81399 95 ILE A O 1
ATOM 766 N N . TYR A 1 92 ? -10.08961 1.30680 -15.55435 1.000 30.56454 96 TYR A N 1
ATOM 767 C CA . TYR A 1 92 ? -9.33519 0.37366 -16.36905 1.000 33.71382 96 TYR A CA 1
ATOM 768 C C . TYR A 1 92 ? -8.28399 -0.32951 -15.53905 1.000 36.09848 96 TYR A C 1
ATOM 769 O O . TYR A 1 92 ? -8.22133 -1.55755 -15.50856 1.000 34.93917 96 TYR A O 1
ATOM 778 N N . ASP A 1 93 ? -7.42468 0.45537 -14.89587 1.000 35.92304 97 ASP A N 1
ATOM 779 C CA . ASP A 1 93 ? -6.33191 -0.10666 -14.09549 1.000 39.46147 97 ASP A CA 1
ATOM 780 C C . ASP A 1 93 ? -6.81423 -1.21681 -13.14567 1.000 40.69868 97 ASP A C 1
ATOM 781 O O . ASP A 1 93 ? -6.14608 -2.26112 -12.98604 1.000 41.87843 97 ASP A O 1
ATOM 786 N N . GLU A 1 94 ? -7.97930 -1.01188 -12.50951 1.000 39.58862 98 GLU A N 1
ATOM 787 C CA . GLU A 1 94 ? -8.49359 -1.84658 -11.41626 1.000 41.33110 98 GLU A CA 1
ATOM 788 C C . GLU A 1 94 ? -9.46468 -2.94491 -11.84389 1.000 38.63171 98 GLU A C 1
ATOM 789 O O . GLU A 1 94 ? -9.65123 -3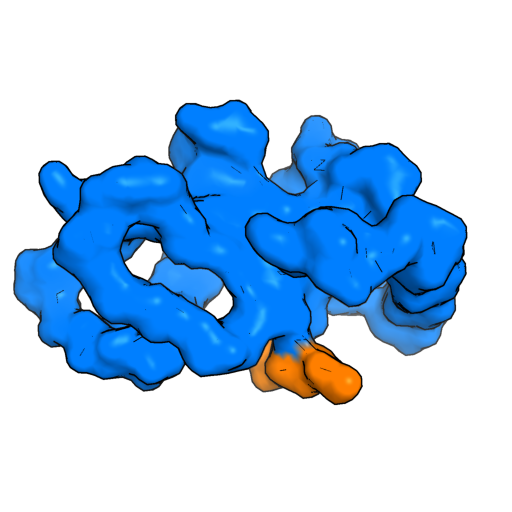.89896 -11.08288 1.000 37.79099 98 GLU A O 1
ATOM 795 N N . HIS A 1 95 ? -10.13583 -2.82095 -13.00445 1.000 36.99963 99 HIS A N 1
ATOM 796 C CA . HIS A 1 95 ? -11.20707 -3.74234 -13.38445 1.000 36.53164 99 HIS A CA 1
ATOM 797 C C . HIS A 1 95 ? -11.10754 -4.21732 -14.82544 1.000 35.46877 99 HIS A C 1
ATOM 798 O O . HIS A 1 95 ? -12.06266 -4.85826 -15.33004 1.000 33.09220 99 HIS A O 1
ATOM 805 N N . LYS A 1 96 ? -10.00568 -3.90783 -15.51712 1.000 34.35877 100 LYS A N 1
ATOM 806 C CA . LYS A 1 96 ? -9.84391 -4.37186 -16.88005 1.000 33.91277 100 LYS A CA 1
ATOM 807 C C . LYS A 1 96 ? -9.95853 -5.88926 -16.96815 1.000 34.29475 100 LYS A C 1
ATOM 808 O O . LYS A 1 96 ? -9.60434 -6.63772 -16.04877 1.000 32.80432 100 LYS A O 1
ATOM 814 N N . ASP A 1 97 ? -10.49180 -6.33693 -18.08907 1.000 33.08959 101 ASP A N 1
ATOM 815 C CA . ASP A 1 97 ? -10.68874 -7.74481 -18.35973 1.000 33.76321 101 ASP A CA 1
ATOM 816 C C . ASP A 1 97 ? -9.36911 -8.42424 -18.73201 1.000 37.26302 101 ASP A C 1
ATOM 817 O O . ASP A 1 97 ? -8.38445 -7.77156 -19.14416 1.000 35.65956 101 ASP A O 1
ATOM 822 N N . ASP A 1 98 ? -9.35400 -9.76774 -18.60878 1.000 38.34615 102 ASP A N 1
ATOM 823 C CA . ASP A 1 98 ? -8.15667 -10.50554 -19.01184 1.000 39.50310 102 ASP A CA 1
ATOM 824 C C . ASP A 1 98 ? -7.82311 -10.27987 -20.47682 1.000 38.19851 102 ASP A C 1
ATOM 825 O O . ASP A 1 98 ? -6.68724 -10.52175 -20.89184 1.000 38.67870 102 ASP A O 1
ATOM 830 N N . ASP A 1 99 ? -8.80242 -9.88669 -21.29630 1.000 36.47452 103 ASP A N 1
ATOM 831 C CA . ASP A 1 99 ? -8.49286 -9.69245 -22.70280 1.000 36.21037 103 ASP A CA 1
ATOM 832 C C . ASP A 1 99 ? -7.92481 -8.31367 -22.99362 1.000 36.83947 103 ASP A C 1
ATOM 833 O O . ASP A 1 99 ? -7.47814 -8.09523 -24.12407 1.000 37.93390 103 ASP A O 1
ATOM 838 N N . GLY A 1 100 ? -7.87150 -7.40148 -21.99722 1.000 34.24449 104 GLY A N 1
ATOM 839 C CA . GLY A 1 100 ? -7.29107 -6.08056 -22.18244 1.000 32.52551 104 GLY A CA 1
ATOM 840 C C . GLY A 1 100 ? -8.31187 -4.98177 -22.37484 1.000 32.40116 104 GLY A C 1
ATOM 841 O O . GLY A 1 100 ? -7.95224 -3.80358 -22.41215 1.000 32.25801 104 GLY A O 1
ATOM 842 N N . PHE A 1 101 ? -9.56963 -5.33345 -22.53016 1.000 30.14096 105 PHE A N 1
ATOM 843 C CA . PHE A 1 101 ? -10.61730 -4.35448 -22.66576 1.000 30.06522 105 PHE A CA 1
ATOM 844 C C . PHE A 1 101 ? -11.20562 -4.08738 -21.30275 1.000 29.44788 105 PHE A C 1
ATOM 845 O O . PHE A 1 101 ? -11.22266 -4.96891 -20.45122 1.000 30.51648 105 PHE A O 1
ATOM 853 N N . LEU A 1 102 ? -11.79681 -2.90836 -21.14395 1.000 27.41646 106 LEU A N 1
ATOM 854 C CA . LEU A 1 102 ? -12.66443 -2.63130 -20.00381 1.000 25.38801 106 LEU A CA 1
ATOM 855 C C . LEU A 1 102 ? -14.10486 -2.82662 -20.46560 1.000 23.83079 106 LEU A C 1
ATOM 856 O O . LEU A 1 102 ? -14.49044 -2.26285 -21.49162 1.000 24.74243 106 LEU A O 1
ATOM 861 N N . TYR A 1 103 ? -14.88937 -3.62218 -19.72609 1.000 24.10375 107 TYR A N 1
ATOM 862 C CA . TYR A 1 103 ? -16.27086 -3.88805 -20.10036 1.000 24.95031 107 TYR A CA 1
ATOM 863 C C . TYR A 1 103 ? -17.15319 -3.09527 -19.14261 1.000 24.14714 107 TYR A C 1
ATOM 864 O O . TYR A 1 103 ? -17.05409 -3.28814 -17.92103 1.000 26.07411 107 TYR A O 1
ATOM 873 N N . LEU A 1 104 ? -18.04184 -2.26753 -19.69249 1.000 22.59559 108 LEU A N 1
ATOM 874 C CA . LEU A 1 104 ? -19.00075 -1.49246 -18.92379 1.000 22.61959 108 LEU A CA 1
ATOM 875 C C . LEU A 1 104 ? -20.40072 -1.97450 -19.28916 1.000 24.19229 108 LEU A C 1
ATOM 876 O O . LEU A 1 104 ? -20.62158 -2.35577 -20.43612 1.000 24.32615 108 LEU A O 1
ATOM 881 N N . THR A 1 105 ? -21.34056 -1.96747 -18.32868 1.000 23.24759 109 THR A N 1
ATOM 882 C CA . THR A 1 105 ? -22.75242 -2.09662 -18.71095 1.000 23.50131 109 THR A CA 1
ATOM 883 C C . THR A 1 105 ? -23.51597 -0.86438 -18.21708 1.000 23.69897 109 THR A C 1
ATOM 884 O O . THR A 1 105 ? -23.00963 -0.07655 -17.41179 1.000 23.77417 109 THR A O 1
ATOM 888 N N . TYR A 1 106 ? -24.71040 -0.64934 -18.73532 1.000 24.30150 110 TYR A N 1
ATOM 889 C CA . TYR A 1 106 ? -25.48355 0.50296 -18.28976 1.000 24.44931 110 TYR A CA 1
ATOM 890 C C . TYR A 1 106 ? -26.94660 0.11009 -18.16494 1.000 26.79304 110 TYR A C 1
ATOM 891 O O . TYR A 1 106 ? -27.39800 -0.86868 -18.74173 1.000 27.34013 110 TYR A O 1
ATOM 900 N N . SER A 1 107 ? -27.66873 0.84871 -17.32698 1.000 26.48679 111 SER A N 1
ATOM 901 C CA . SER A 1 107 ? -29.09260 0.61988 -17.18872 1.000 29.42884 111 SER A CA 1
ATOM 902 C C . SER A 1 107 ? -29.72359 1.93277 -16.74294 1.000 31.45381 111 SER A C 1
ATOM 903 O O . SER A 1 107 ? -29.02812 2.92034 -16.45990 1.000 28.15564 111 SER A O 1
ATOM 906 N N . GLY A 1 108 ? -31.04666 1.91173 -16.64106 1.000 35.04662 112 GLY A N 1
ATOM 907 C CA . GLY A 1 108 ? -31.78017 3.00468 -15.99877 1.000 33.98532 112 GLY A CA 1
ATOM 908 C C . GLY A 1 108 ? -32.14079 2.66339 -14.57223 1.000 38.99353 112 GLY A C 1
ATOM 909 O O . GLY A 1 108 ? -31.46527 1.86725 -13.90521 1.000 36.63086 112 GLY A O 1
ATOM 910 N N . GLU A 1 109 ? -33.22493 3.27397 -14.09083 1.000 39.51107 113 GLU A N 1
ATOM 911 C CA . GLU A 1 109 ? -33.71438 2.97094 -12.77057 1.000 42.95129 113 GLU A CA 1
ATOM 912 C C . GLU A 1 109 ? -34.68835 1.78290 -12.86340 1.000 41.72035 113 GLU A C 1
ATOM 913 O O . GLU A 1 109 ? -35.20471 1.34462 -11.84321 1.000 49.47267 113 GLU A O 1
ATOM 919 N N . ASP B 2 1 ? -13.88740 -0.81163 -36.31103 1.000 40.97714 1 ASP D N 1
ATOM 920 C CA . ASP B 2 1 ? -13.73325 0.61204 -36.04373 1.000 38.88430 1 ASP D CA 1
ATOM 921 C C . ASP B 2 1 ? -14.21542 0.98290 -34.67353 1.000 37.72463 1 ASP D C 1
ATOM 922 O O . ASP B 2 1 ? -15.18280 0.37274 -34.15684 1.000 40.12177 1 ASP D O 1
ATOM 927 N N . TRP B 2 2 ? -13.60195 2.03448 -34.14929 1.000 35.15002 2 TRP D N 1
ATOM 928 C CA . TRP B 2 2 ? -13.82313 2.54758 -32.79273 1.000 35.66463 2 TRP D CA 1
ATOM 929 C C . TRP B 2 2 ? -14.62738 3.84855 -32.78462 1.000 35.66668 2 TRP D C 1
ATOM 930 O O . TRP B 2 2 ? -14.40724 4.72755 -33.62120 1.000 35.13479 2 TRP D O 1
ATOM 941 N N . GLU B 2 3 ? -15.55424 3.99617 -31.82376 1.000 30.96890 3 GLU D N 1
ATOM 942 C CA . GLU B 2 3 ? -16.09241 5.32089 -31.56502 1.000 34.42366 3 GLU D CA 1
ATOM 943 C C . GLU B 2 3 ? -15.08475 6.12655 -30.75208 1.000 34.31529 3 GLU D C 1
ATOM 944 O O . GLU B 2 3 ? -14.58259 5.63496 -29.74430 1.000 33.94739 3 GLU D O 1
ATOM 950 N N . ILE B 2 4 ? -14.79502 7.35883 -31.16699 1.000 30.08040 4 ILE D N 1
ATOM 951 C CA . ILE B 2 4 ? -13.81964 8.22209 -30.49571 1.000 31.01742 4 ILE D CA 1
ATOM 952 C C . ILE B 2 4 ? -14.55540 9.30200 -29.72394 1.000 33.90452 4 ILE D C 1
ATOM 953 O O . ILE B 2 4 ? -15.30950 10.09943 -30.32226 1.000 29.96463 4 ILE D O 1
ATOM 958 N N . VAL B 2 5 ? -14.34056 9.31679 -28.38937 1.000 29.69568 5 VAL D N 1
ATOM 959 C CA . VAL B 2 5 ? -15.00517 10.26418 -27.51236 1.000 33.92122 5 VAL D CA 1
ATOM 960 C C . VAL B 2 5 ? -14.16379 11.50649 -27.23614 1.000 36.02420 5 VAL D C 1
ATOM 961 O O . VAL B 2 5 ? -12.93944 11.47864 -27.25271 1.000 34.20094 5 VAL D O 1
#

Solvent-accessible surface area: 7187 Å² total; per-residue (Å²): 86,13,89,191,132,66,81,105,136,138,22,97,51,38,3,68,150,18,84,130,136,92,89,115,63,5,0,0,0,0,32,97,19,153,192,20,148,21,58,80,4,134,121,62,37,0,4,0,36,22,99,27,23,4,22,97,0,30,128,11,1,38,121,88,13,187,29,65,86,170,135,38,12,72,6,46,2,140,134,84,101,13,91,93,88,20,84,0,32,36,4,10,98,121,51,94,25,142,2,16,0,0,38,1,44,0,16,16,184,172,37,49,104,56